Protein AF-A0A6B3EZC5-F1 (afdb_monomer)

Mean predicted aligned error: 9.04 Å

Sequence (83 aa):
HEVRAVISRLRRRILAASEAEDLTLGQSTALARVARETETPATAAGVTTSVLAAAEGVRHQSMTTTVAALAARGLVVRAPDPE

Radius of gyration: 12.95 Å; Cα contacts (8 Å, |Δi|>4): 54; chains: 1; bounding box: 36×26×27 Å

Secondary structure (DSSP, 8-state):
-HHHHHHHHHHHHHHHHS------HHHHHHHHHHHHHTTSGGGTT---HHHHHHHHT--HHHHHHHHHHHHHTTSS---PPP-

Solvent-accessible surface area (backbone atoms only — not comparable to full-atom values): 5056 Å² total; per-residue (Å²): 116,65,69,63,54,50,52,53,52,51,52,53,51,54,56,72,69,43,95,55,82,76,70,48,71,68,43,50,54,50,56,55,45,52,54,64,52,40,69,42,85,93,23,54,92,52,80,57,52,61,58,54,9,64,77,68,75,48,55,48,69,59,36,46,53,40,52,49,56,37,34,77,70,69,76,46,83,89,74,81,82,81,129

Structure (mmCIF, N/CA/C/O backbone):
data_AF-A0A6B3EZC5-F1
#
_entry.id   AF-A0A6B3EZC5-F1
#
loop_
_atom_site.group_PDB
_atom_site.id
_atom_site.type_symbol
_atom_site.label_atom_id
_atom_site.label_alt_id
_atom_site.label_comp_id
_atom_site.label_asym_id
_atom_site.label_entity_id
_atom_site.label_seq_id
_atom_site.pdbx_PDB_ins_code
_atom_site.Cartn_x
_atom_site.Cartn_y
_atom_site.Cartn_z
_atom_site.occupancy
_atom_site.B_iso_or_equiv
_atom_site.auth_seq_id
_atom_site.auth_comp_id
_atom_site.auth_asym_id
_atom_site.auth_atom_id
_atom_site.pdbx_PDB_model_num
ATOM 1 N N . HIS A 1 1 ? 0.927 10.148 -17.912 1.00 57.75 1 HIS A N 1
ATOM 2 C CA . HIS A 1 1 ? 0.672 10.469 -16.487 1.00 57.75 1 HIS A CA 1
ATOM 3 C C . HIS A 1 1 ? -0.802 10.740 -16.159 1.00 57.75 1 HIS A C 1
ATOM 5 O O . HIS A 1 1 ? -1.218 10.428 -15.049 1.00 57.75 1 HIS A O 1
ATOM 11 N N . GLU A 1 2 ? -1.617 11.248 -17.090 1.00 56.09 2 GLU A N 1
ATOM 12 C CA . GLU A 1 2 ? -3.006 11.655 -16.811 1.00 56.09 2 GLU A CA 1
ATOM 13 C C . GLU A 1 2 ? -3.980 10.483 -16.574 1.00 56.09 2 GLU A C 1
ATOM 15 O O . GLU A 1 2 ? -4.695 10.465 -15.575 1.00 56.09 2 GLU A O 1
ATOM 20 N N . VAL A 1 3 ? -3.923 9.434 -17.403 1.00 55.59 3 VAL A N 1
ATOM 21 C CA . VAL A 1 3 ? -4.778 8.231 -17.275 1.00 55.59 3 VAL A CA 1
ATOM 22 C C . VAL A 1 3 ? -4.601 7.541 -15.914 1.00 55.59 3 VAL A C 1
ATOM 24 O O . VAL A 1 3 ? -5.562 7.171 -15.246 1.00 55.59 3 VAL A O 1
ATOM 27 N N . ARG A 1 4 ? -3.358 7.463 -15.444 1.00 49.22 4 ARG A N 1
ATOM 28 C CA . ARG A 1 4 ? -2.952 6.883 -14.159 1.00 49.22 4 ARG A CA 1
ATOM 29 C C . ARG A 1 4 ? -3.487 7.675 -12.954 1.00 49.22 4 ARG A C 1
ATOM 31 O O . ARG A 1 4 ? -3.947 7.098 -11.965 1.00 49.22 4 ARG A O 1
ATOM 38 N N . ALA A 1 5 ? -3.520 9.005 -13.063 1.00 55.16 5 ALA A N 1
ATOM 39 C CA . ALA A 1 5 ? -4.119 9.883 -12.058 1.00 55.16 5 ALA A CA 1
ATOM 40 C C . ALA A 1 5 ? -5.656 9.776 -12.033 1.00 55.16 5 ALA A C 1
ATOM 42 O O . ALA A 1 5 ? -6.261 9.811 -10.957 1.00 55.16 5 ALA A O 1
ATOM 43 N N . VAL A 1 6 ? -6.282 9.596 -13.201 1.00 60.38 6 VAL A N 1
ATOM 44 C CA . VAL A 1 6 ? -7.733 9.396 -13.338 1.00 60.38 6 VAL A CA 1
ATOM 45 C C . VAL A 1 6 ? -8.159 8.058 -12.725 1.00 60.38 6 VAL A C 1
ATOM 47 O O . VAL A 1 6 ? -9.077 8.038 -11.906 1.00 60.38 6 VAL A O 1
ATOM 50 N N . ILE A 1 7 ? -7.439 6.971 -13.016 1.00 59.09 7 ILE A N 1
ATOM 51 C CA . ILE A 1 7 ? -7.702 5.637 -12.451 1.00 59.09 7 ILE A CA 1
ATOM 52 C C . ILE A 1 7 ? -7.489 5.628 -10.928 1.00 59.09 7 ILE A C 1
ATOM 54 O O . ILE A 1 7 ? -8.336 5.130 -10.186 1.00 59.09 7 ILE A O 1
ATOM 58 N N . SER A 1 8 ? -6.432 6.280 -10.425 1.00 56.78 8 SER A N 1
ATOM 59 C CA . SER A 1 8 ? -6.193 6.427 -8.977 1.00 56.78 8 SER A CA 1
ATOM 60 C C . SER A 1 8 ? -7.310 7.197 -8.263 1.00 56.78 8 SER A C 1
ATOM 62 O O . SER A 1 8 ? -7.659 6.903 -7.119 1.00 56.78 8 SER A O 1
ATOM 64 N N . ARG A 1 9 ? -7.889 8.200 -8.929 1.00 59.19 9 ARG A N 1
ATOM 65 C CA . ARG A 1 9 ? -8.992 9.007 -8.394 1.00 59.19 9 ARG A CA 1
ATOM 66 C C . ARG A 1 9 ? -10.324 8.254 -8.421 1.00 59.19 9 ARG A C 1
ATOM 68 O O . ARG A 1 9 ? -11.104 8.402 -7.484 1.00 59.19 9 ARG A O 1
ATOM 75 N N . LEU A 1 10 ? -10.554 7.428 -9.442 1.00 58.12 10 LEU A N 1
ATOM 76 C CA . LEU A 1 10 ? -11.717 6.543 -9.527 1.00 58.12 10 LEU A CA 1
ATOM 77 C C . LEU A 1 10 ? -11.660 5.453 -8.446 1.00 58.12 10 LEU A C 1
ATOM 79 O O . LEU A 1 10 ? -12.634 5.255 -7.727 1.00 58.12 10 LEU A O 1
ATOM 83 N N . ARG A 1 11 ? -10.484 4.850 -8.233 1.00 61.81 11 ARG A N 1
ATOM 84 C CA . ARG A 1 11 ? -10.244 3.879 -7.155 1.00 61.81 11 ARG A CA 1
ATOM 85 C C . ARG A 1 11 ? -10.503 4.471 -5.765 1.00 61.81 11 ARG A C 1
ATOM 87 O O . ARG A 1 11 ? -11.154 3.829 -4.951 1.00 61.81 11 ARG A O 1
ATOM 94 N N . ARG A 1 12 ? -10.068 5.714 -5.505 1.00 61.81 12 ARG A N 1
ATOM 95 C CA . ARG A 1 12 ? -10.368 6.426 -4.244 1.00 61.81 12 ARG A CA 1
ATOM 96 C C . ARG A 1 12 ? -11.865 6.655 -4.030 1.00 61.81 12 ARG A C 1
ATOM 98 O O . ARG A 1 12 ? -12.326 6.561 -2.903 1.00 61.81 12 ARG A O 1
ATOM 105 N N . ARG A 1 13 ? -12.624 6.932 -5.095 1.00 58.69 13 ARG A N 1
ATOM 106 C CA . ARG A 1 13 ? -14.082 7.134 -5.006 1.00 58.69 13 ARG A CA 1
ATOM 107 C C . ARG A 1 13 ? -14.838 5.826 -4.789 1.00 58.69 13 ARG A C 1
ATOM 109 O O . ARG A 1 13 ? -15.810 5.835 -4.053 1.00 58.69 13 ARG A O 1
ATOM 116 N N . ILE A 1 14 ? -14.367 4.719 -5.364 1.00 57.06 14 ILE A N 1
ATOM 117 C CA . ILE A 1 14 ? -14.929 3.379 -5.127 1.00 57.06 14 ILE A CA 1
ATOM 118 C C . ILE A 1 14 ? -14.659 2.923 -3.685 1.00 57.06 14 ILE A C 1
ATOM 120 O O . ILE A 1 14 ? -15.556 2.400 -3.036 1.00 57.06 14 ILE A O 1
ATOM 124 N N . LEU A 1 15 ? -13.462 3.194 -3.150 1.00 60.88 15 LEU A N 1
ATOM 125 C CA . LEU A 1 15 ? -13.136 2.909 -1.747 1.00 60.88 15 LEU A CA 1
ATOM 126 C C . LEU A 1 15 ? -13.909 3.795 -0.757 1.00 60.88 15 LEU A C 1
ATOM 128 O O . LEU A 1 15 ? -14.266 3.313 0.303 1.00 60.88 15 LEU A O 1
ATOM 132 N N . ALA A 1 16 ? -14.195 5.053 -1.105 1.00 51.56 16 ALA A N 1
ATOM 133 C CA . ALA A 1 16 ? -15.002 5.953 -0.274 1.00 51.56 16 ALA A CA 1
ATOM 134 C C . ALA A 1 16 ? -16.513 5.653 -0.321 1.00 51.56 16 ALA A C 1
ATOM 136 O O . ALA A 1 16 ? -17.254 6.133 0.529 1.00 51.56 16 ALA A O 1
ATOM 137 N N . ALA A 1 17 ? -16.975 4.917 -1.338 1.00 51.12 17 ALA A N 1
ATOM 138 C CA . ALA A 1 17 ? -18.384 4.572 -1.531 1.00 51.12 17 ALA A CA 1
ATOM 139 C C . ALA A 1 17 ? -18.751 3.186 -0.978 1.00 51.12 17 ALA A C 1
ATOM 141 O O . ALA A 1 17 ? -19.926 2.906 -0.763 1.00 51.12 17 ALA A O 1
ATOM 142 N N . SER A 1 18 ? -17.764 2.316 -0.767 1.00 47.97 18 SER A N 1
ATOM 143 C CA . SER A 1 18 ? -17.954 1.061 -0.050 1.00 47.97 18 SER A CA 1
ATOM 144 C C . SER A 1 18 ? -17.751 1.346 1.433 1.00 47.97 18 SER A C 1
ATOM 146 O O . SER A 1 18 ? -16.723 1.917 1.782 1.00 47.97 18 SER A O 1
ATOM 148 N N . GLU A 1 19 ? -18.669 0.926 2.304 1.00 53.47 19 GLU A N 1
ATOM 149 C CA . GLU A 1 19 ? -18.438 0.855 3.756 1.00 53.47 19 GLU A CA 1
ATOM 150 C C . GLU A 1 19 ? -17.352 -0.198 4.058 1.00 53.47 19 GLU A C 1
ATOM 152 O O . GLU A 1 19 ? -17.605 -1.284 4.568 1.00 53.47 19 GLU A O 1
ATOM 157 N N . ALA A 1 20 ? -16.124 0.059 3.618 1.00 51.53 20 ALA A N 1
ATOM 158 C CA . ALA A 1 20 ? -14.966 -0.748 3.921 1.00 51.53 20 ALA A CA 1
ATOM 159 C C . ALA A 1 20 ? -14.449 -0.250 5.262 1.00 51.53 20 ALA A C 1
ATOM 161 O O . ALA A 1 20 ? -13.982 0.881 5.323 1.00 51.53 20 ALA A O 1
ATOM 162 N N . GLU A 1 21 ? -14.515 -1.089 6.297 1.00 58.28 21 GLU A N 1
ATOM 163 C CA . GLU A 1 21 ? -13.829 -0.876 7.577 1.00 58.28 21 GLU A CA 1
ATOM 164 C C . GLU A 1 21 ? -12.522 -0.109 7.357 1.00 58.28 21 GLU A C 1
ATOM 166 O O . GLU A 1 21 ? -11.623 -0.606 6.658 1.00 58.28 21 GLU A O 1
ATOM 171 N N . ASP A 1 22 ? -12.497 1.126 7.865 1.00 69.50 22 ASP A N 1
ATOM 172 C CA . ASP A 1 22 ? -11.620 2.208 7.428 1.00 69.50 22 ASP A CA 1
ATOM 173 C C . ASP A 1 22 ? -10.188 1.721 7.197 1.00 69.50 22 ASP A C 1
ATOM 175 O O . ASP A 1 22 ? -9.469 1.349 8.130 1.00 69.50 22 ASP A O 1
ATOM 179 N N . LEU A 1 23 ? -9.746 1.718 5.933 1.00 74.31 23 LEU A N 1
ATOM 180 C CA . LEU A 1 23 ? -8.317 1.608 5.663 1.00 74.31 23 LEU A CA 1
ATOM 181 C C . LEU A 1 23 ? -7.644 2.773 6.377 1.00 74.31 23 LEU A C 1
ATOM 183 O O . LEU A 1 23 ? -7.946 3.936 6.099 1.00 74.31 23 LEU A O 1
ATOM 187 N N . THR A 1 24 ? -6.700 2.472 7.265 1.00 83.94 24 THR A N 1
ATOM 188 C CA . THR A 1 24 ? -5.947 3.536 7.927 1.00 83.94 24 THR A CA 1
ATOM 189 C C . THR A 1 24 ? -5.233 4.380 6.872 1.00 83.94 24 THR A C 1
ATOM 191 O O . THR A 1 24 ? -4.947 3.918 5.759 1.00 83.94 24 THR A O 1
ATOM 194 N N . LEU A 1 25 ? -4.906 5.629 7.205 1.00 78.00 25 LEU A N 1
ATOM 195 C CA . LEU A 1 25 ? -4.195 6.503 6.272 1.00 78.00 25 LEU A CA 1
ATOM 196 C C . LEU A 1 25 ? -2.911 5.836 5.743 1.00 78.00 25 LEU A C 1
ATOM 198 O O . LEU A 1 25 ? -2.675 5.852 4.539 1.00 78.00 25 LEU A O 1
ATOM 202 N N . GLY A 1 26 ? -2.151 5.163 6.616 1.00 82.31 26 GLY A N 1
ATOM 203 C CA . GLY A 1 26 ? -0.938 4.434 6.229 1.00 82.31 26 GLY A CA 1
ATOM 204 C C . GLY A 1 26 ? -1.199 3.267 5.270 1.00 82.31 26 GLY A C 1
ATOM 205 O O . GLY A 1 26 ? -0.442 3.065 4.324 1.00 82.31 26 GLY A O 1
ATOM 206 N N . GLN A 1 27 ? -2.299 2.529 5.448 1.00 88.00 27 GLN A N 1
ATOM 207 C CA . GLN A 1 27 ? -2.703 1.472 4.512 1.00 88.00 27 GLN A CA 1
ATOM 208 C C . GLN A 1 27 ? -3.097 2.048 3.146 1.00 88.00 27 GLN A C 1
ATOM 210 O O . GLN A 1 27 ? -2.694 1.525 2.106 1.00 88.00 27 GLN A O 1
ATOM 215 N N . SER A 1 28 ? -3.843 3.153 3.139 1.00 86.00 28 SER A N 1
ATOM 216 C CA . SER A 1 28 ? -4.271 3.830 1.912 1.00 86.00 28 SER A CA 1
ATOM 217 C C . SER A 1 28 ? -3.091 4.396 1.1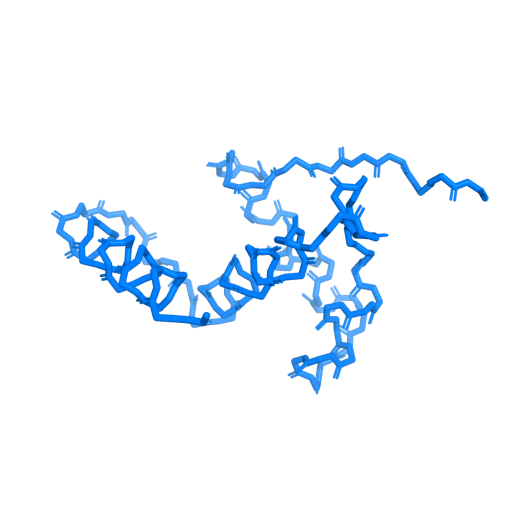15 1.00 86.00 28 SER A C 1
ATOM 219 O O . SER A 1 28 ? -3.042 4.232 -0.111 1.00 86.00 28 SER A O 1
ATOM 221 N N . THR A 1 29 ? -2.121 5.035 1.780 1.00 84.12 29 THR A N 1
ATOM 222 C CA . THR A 1 29 ? -0.938 5.592 1.102 1.00 84.12 29 THR A CA 1
ATOM 223 C C . THR A 1 29 ? -0.021 4.490 0.581 1.00 84.12 29 THR A C 1
ATOM 225 O O . THR A 1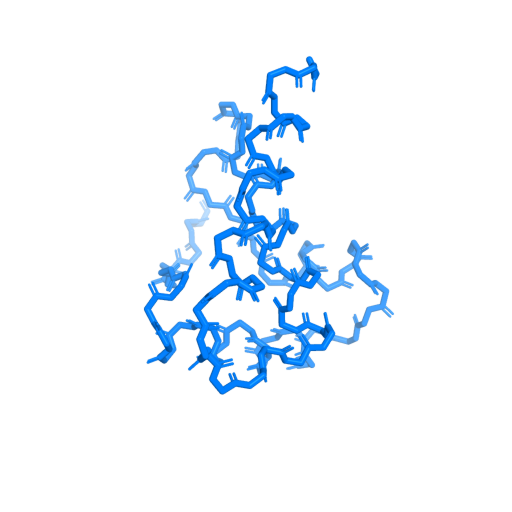 29 ? 0.372 4.544 -0.588 1.00 84.12 29 THR A O 1
ATOM 228 N N . ALA A 1 30 ? 0.220 3.437 1.370 1.00 88.50 30 ALA A N 1
ATOM 229 C CA . ALA A 1 30 ? 0.994 2.274 0.939 1.00 88.50 30 ALA A CA 1
ATOM 230 C C . ALA A 1 30 ? 0.363 1.587 -0.286 1.00 88.50 30 ALA A C 1
ATOM 232 O O . ALA A 1 30 ? 1.054 1.295 -1.262 1.00 88.50 30 ALA A O 1
ATOM 233 N N . LEU A 1 31 ? -0.961 1.405 -0.303 1.00 86.50 31 LEU A N 1
ATOM 234 C CA . LEU A 1 31 ? -1.670 0.785 -1.426 1.00 86.50 31 LEU A CA 1
ATOM 235 C C . LEU A 1 31 ? -1.623 1.634 -2.709 1.00 86.50 31 LEU A C 1
ATOM 237 O O . LEU A 1 31 ? -1.513 1.101 -3.818 1.00 86.50 31 LEU A O 1
ATOM 241 N N . ALA A 1 32 ? -1.702 2.961 -2.577 1.00 84.56 32 ALA A N 1
ATOM 242 C CA . ALA A 1 32 ? -1.527 3.879 -3.699 1.00 84.56 32 ALA A CA 1
ATOM 243 C C . ALA A 1 32 ? -0.075 3.902 -4.202 1.00 84.56 32 ALA A C 1
ATOM 245 O O . ALA A 1 32 ? 0.160 4.093 -5.396 1.00 84.56 32 ALA A O 1
ATOM 246 N N . ARG A 1 33 ? 0.903 3.711 -3.310 1.00 87.19 33 ARG A N 1
ATOM 247 C CA . ARG A 1 33 ? 2.317 3.609 -3.675 1.00 87.19 33 ARG A CA 1
ATOM 248 C C . ARG A 1 33 ? 2.606 2.326 -4.441 1.00 87.19 33 ARG A C 1
ATOM 250 O O . ARG A 1 33 ? 3.159 2.426 -5.526 1.00 87.19 33 ARG A O 1
ATOM 257 N N . VAL A 1 34 ? 2.157 1.170 -3.951 1.00 87.69 34 VAL A N 1
ATOM 258 C CA . VAL A 1 34 ? 2.306 -0.118 -4.655 1.00 87.69 34 VAL A CA 1
ATOM 259 C C . VAL A 1 34 ? 1.751 -0.032 -6.073 1.00 87.69 34 VAL A C 1
ATOM 261 O O . VAL A 1 34 ? 2.424 -0.434 -7.019 1.00 87.69 34 VAL A O 1
ATOM 264 N N . ALA A 1 35 ? 0.562 0.560 -6.237 1.00 85.38 35 ALA A N 1
ATOM 265 C CA . ALA A 1 35 ? -0.005 0.795 -7.560 1.00 85.38 35 ALA A CA 1
ATOM 266 C C . ALA A 1 35 ? 0.928 1.655 -8.424 1.00 85.38 35 ALA A C 1
ATOM 268 O O . ALA A 1 35 ? 1.251 1.261 -9.529 1.00 85.38 35 ALA A O 1
ATOM 269 N N . ARG A 1 36 ? 1.428 2.783 -7.908 1.00 85.06 36 ARG A N 1
ATOM 270 C CA . ARG A 1 36 ? 2.345 3.657 -8.660 1.00 85.06 36 ARG A CA 1
ATOM 271 C C . ARG A 1 36 ? 3.679 3.017 -9.015 1.00 85.06 36 ARG A C 1
ATOM 273 O O . ARG A 1 36 ? 4.233 3.323 -10.066 1.00 85.06 36 ARG A O 1
ATOM 280 N N . GLU A 1 37 ? 4.220 2.196 -8.128 1.00 83.81 37 GLU A N 1
ATOM 281 C CA . GLU A 1 37 ? 5.525 1.588 -8.341 1.00 83.81 37 GLU A CA 1
ATOM 282 C C . GLU A 1 37 ? 5.441 0.416 -9.303 1.00 83.81 37 GLU A C 1
ATOM 284 O O . GLU A 1 37 ? 6.267 0.347 -10.189 1.00 83.81 37 GLU A O 1
ATOM 289 N N . THR A 1 38 ? 4.408 -0.421 -9.253 1.00 80.56 38 THR A N 1
ATOM 290 C CA . THR A 1 38 ? 4.245 -1.575 -10.173 1.00 80.56 38 THR A CA 1
ATOM 291 C C . THR A 1 38 ? 3.756 -1.203 -11.577 1.00 80.56 38 THR A C 1
ATOM 293 O O . THR A 1 38 ? 3.547 -2.046 -12.444 1.00 80.56 38 THR A O 1
AT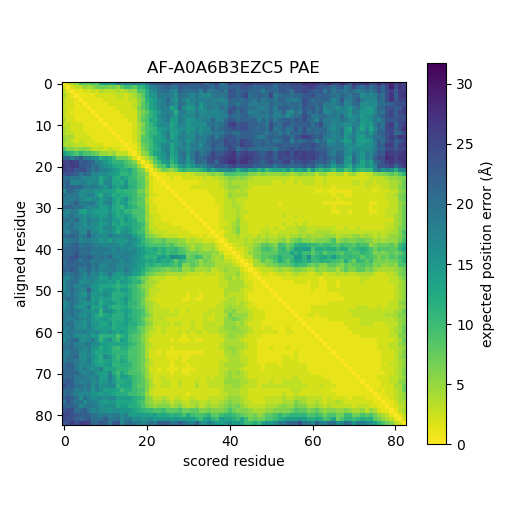OM 296 N N . GLU A 1 39 ? 3.569 0.086 -11.824 1.00 79.31 39 GLU A N 1
ATOM 297 C CA . GLU A 1 39 ? 2.968 0.623 -13.034 1.00 79.31 39 GLU A CA 1
ATOM 298 C C . GLU A 1 39 ? 3.949 0.833 -14.193 1.00 79.31 39 GLU A C 1
ATOM 300 O O . GLU A 1 39 ? 3.517 1.137 -15.311 1.00 79.31 39 GLU A O 1
ATOM 305 N N . THR A 1 40 ? 5.255 0.715 -13.940 1.00 75.06 40 THR A N 1
ATOM 306 C CA . THR A 1 40 ? 6.283 0.768 -14.986 1.00 75.06 40 THR A CA 1
ATOM 307 C C . THR A 1 40 ? 6.779 -0.638 -15.324 1.00 75.06 40 THR A C 1
ATOM 309 O O . THR A 1 40 ? 6.847 -1.477 -14.429 1.00 75.06 40 THR A O 1
ATOM 312 N N . PRO A 1 41 ? 7.168 -0.926 -16.581 1.00 69.50 41 PRO A N 1
ATOM 313 C CA . PRO A 1 41 ? 7.621 -2.266 -16.966 1.00 69.50 41 PRO A CA 1
ATOM 314 C C . PRO A 1 41 ? 8.814 -2.769 -16.143 1.00 69.50 41 PRO A C 1
ATOM 316 O O . PRO A 1 41 ? 8.898 -3.957 -15.857 1.00 69.50 41 PRO A O 1
ATOM 319 N N . ALA A 1 42 ? 9.701 -1.861 -15.720 1.00 72.38 42 ALA A N 1
ATOM 320 C CA . ALA A 1 42 ? 10.887 -2.178 -14.923 1.00 72.38 42 ALA A CA 1
ATOM 321 C C . ALA A 1 42 ? 10.564 -2.720 -13.518 1.00 72.38 42 ALA A C 1
ATOM 323 O O . ALA A 1 42 ? 11.397 -3.370 -12.900 1.00 72.38 42 ALA A O 1
ATOM 324 N N . THR A 1 43 ? 9.361 -2.457 -13.016 1.00 67.56 43 THR A N 1
ATOM 325 C CA . THR A 1 43 ? 8.907 -2.772 -11.651 1.00 67.56 43 THR A CA 1
ATOM 326 C C . THR A 1 43 ? 7.608 -3.580 -11.653 1.00 67.56 43 THR A C 1
ATOM 328 O O . THR A 1 43 ? 6.998 -3.811 -10.610 1.00 67.56 43 THR A O 1
ATOM 331 N N . ALA A 1 44 ? 7.176 -4.049 -12.826 1.00 67.50 44 ALA A N 1
ATOM 332 C CA . ALA A 1 44 ? 5.977 -4.868 -12.978 1.00 67.50 44 ALA A CA 1
ATOM 333 C C . ALA A 1 44 ? 6.091 -6.216 -12.242 1.00 67.50 44 ALA A C 1
ATOM 335 O O . ALA A 1 44 ? 5.076 -6.788 -11.855 1.00 67.50 44 ALA A O 1
ATOM 336 N N . ALA A 1 45 ? 7.320 -6.699 -12.016 1.00 72.38 45 ALA A N 1
ATOM 337 C CA . ALA A 1 45 ? 7.597 -7.914 -11.250 1.00 72.38 45 ALA A CA 1
ATOM 338 C C . ALA A 1 45 ? 7.300 -7.769 -9.744 1.00 72.38 45 ALA A C 1
ATOM 340 O O . ALA A 1 45 ? 7.159 -8.772 -9.050 1.00 72.38 45 ALA A O 1
ATOM 341 N N . GLY A 1 46 ? 7.173 -6.539 -9.239 1.00 82.31 46 GLY A N 1
ATOM 342 C CA . GLY A 1 46 ? 6.870 -6.267 -7.841 1.00 82.31 46 GLY A CA 1
ATOM 343 C C . GLY A 1 46 ? 7.640 -5.075 -7.288 1.00 82.31 46 GLY A C 1
ATOM 344 O O . GLY A 1 46 ? 8.471 -4.461 -7.954 1.00 82.31 46 GLY A O 1
ATOM 345 N N . VAL A 1 47 ? 7.340 -4.749 -6.035 1.00 88.44 47 VAL A N 1
ATOM 346 C CA . VAL A 1 47 ? 8.030 -3.720 -5.257 1.00 88.44 47 VAL A CA 1
ATOM 347 C C . VAL A 1 47 ? 8.317 -4.268 -3.866 1.00 88.44 47 VAL A C 1
ATOM 349 O O . VAL A 1 47 ? 7.447 -4.866 -3.227 1.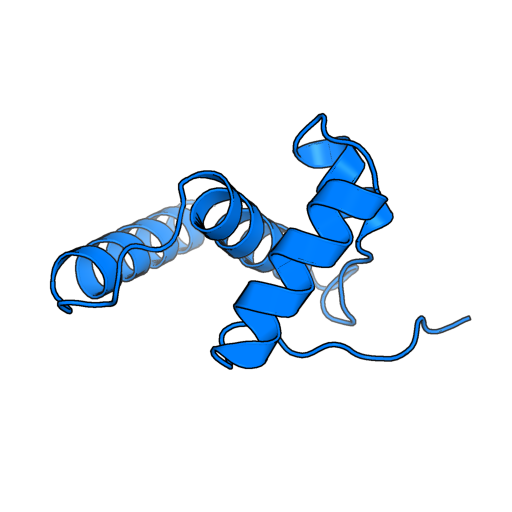00 88.44 47 VAL A O 1
ATOM 352 N N . THR A 1 48 ? 9.540 -4.068 -3.387 1.00 91.69 48 THR A N 1
ATOM 353 C CA . THR A 1 48 ? 9.947 -4.532 -2.062 1.00 91.69 48 THR A CA 1
ATOM 354 C C . THR A 1 48 ? 9.419 -3.604 -0.968 1.00 91.69 48 THR A C 1
ATOM 356 O O . THR A 1 48 ? 9.218 -2.399 -1.150 1.00 91.69 48 THR A O 1
ATOM 359 N N . THR A 1 49 ? 9.217 -4.146 0.233 1.00 91.94 49 THR A N 1
ATOM 360 C CA . THR A 1 49 ? 8.746 -3.346 1.373 1.00 91.94 49 THR A CA 1
ATOM 361 C C . THR A 1 49 ? 9.773 -2.313 1.838 1.00 91.94 49 THR A C 1
ATOM 363 O O . THR A 1 49 ? 9.389 -1.316 2.446 1.00 91.94 49 THR A O 1
ATOM 366 N N . SER A 1 50 ? 11.066 -2.501 1.548 1.00 92.06 50 SER A N 1
ATOM 367 C CA . SER A 1 50 ? 12.113 -1.507 1.816 1.00 92.06 50 SER A CA 1
ATOM 368 C C . SER A 1 50 ? 11.970 -0.267 0.933 1.00 92.06 50 SER A C 1
ATOM 370 O O . SER A 1 50 ? 12.047 0.845 1.458 1.00 92.06 50 SER A O 1
ATOM 372 N N . VAL A 1 51 ? 11.682 -0.440 -0.361 1.00 90.94 51 VAL A N 1
ATOM 373 C CA . VAL A 1 51 ? 11.435 0.676 -1.286 1.00 90.94 51 VAL A CA 1
ATOM 374 C C . VAL A 1 51 ? 10.192 1.455 -0.855 1.00 90.94 51 VAL A C 1
ATOM 376 O O . VAL A 1 51 ? 10.261 2.673 -0.681 1.00 90.94 51 VAL A O 1
ATOM 379 N N . LEU A 1 52 ? 9.093 0.755 -0.550 1.00 91.19 52 LEU A N 1
ATOM 380 C CA . LEU A 1 52 ? 7.875 1.384 -0.026 1.00 91.19 52 LEU A CA 1
ATOM 381 C C . LEU A 1 52 ? 8.140 2.153 1.278 1.00 91.19 52 LEU A C 1
ATOM 383 O O . LEU A 1 52 ? 7.660 3.272 1.448 1.00 91.19 52 LEU A O 1
ATOM 387 N N . ALA A 1 53 ? 8.914 1.574 2.202 1.00 93.12 53 ALA A N 1
ATOM 388 C CA . ALA A 1 53 ? 9.235 2.208 3.479 1.00 93.12 53 ALA A CA 1
ATOM 389 C C . ALA A 1 53 ? 10.037 3.502 3.290 1.00 93.12 53 ALA A C 1
ATOM 391 O O . ALA A 1 53 ? 9.709 4.518 3.905 1.00 93.12 53 ALA A O 1
ATOM 392 N N . ALA A 1 54 ? 11.042 3.480 2.409 1.00 93.31 54 ALA A N 1
ATOM 393 C CA . ALA A 1 54 ? 11.828 4.659 2.064 1.00 93.31 54 ALA A CA 1
ATOM 394 C C . ALA A 1 54 ? 10.955 5.744 1.413 1.00 93.31 54 ALA A C 1
ATOM 396 O O . ALA A 1 54 ? 11.048 6.915 1.778 1.00 93.31 54 ALA A O 1
ATOM 397 N N . ALA A 1 55 ? 10.060 5.350 0.503 1.00 88.81 55 ALA A N 1
ATOM 398 C CA . ALA A 1 55 ? 9.178 6.263 -0.215 1.00 88.81 55 ALA A CA 1
ATOM 399 C C . ALA A 1 55 ? 8.117 6.935 0.678 1.00 88.81 55 ALA A C 1
ATOM 401 O O . ALA A 1 55 ? 7.665 8.040 0.362 1.00 88.81 55 ALA A O 1
ATOM 402 N N . GLU A 1 56 ? 7.713 6.274 1.765 1.00 85.69 56 GLU A N 1
ATOM 403 C CA . GLU A 1 56 ? 6.742 6.775 2.748 1.00 85.69 56 GLU A CA 1
ATOM 404 C C . GLU A 1 56 ? 7.411 7.357 4.012 1.00 85.69 56 GLU A C 1
ATOM 406 O O . GLU A 1 56 ? 6.719 7.837 4.907 1.00 85.69 56 GLU A O 1
ATOM 411 N N . GLY A 1 57 ? 8.748 7.342 4.103 1.00 92.12 57 GLY A N 1
ATOM 412 C CA . GLY A 1 57 ? 9.494 7.907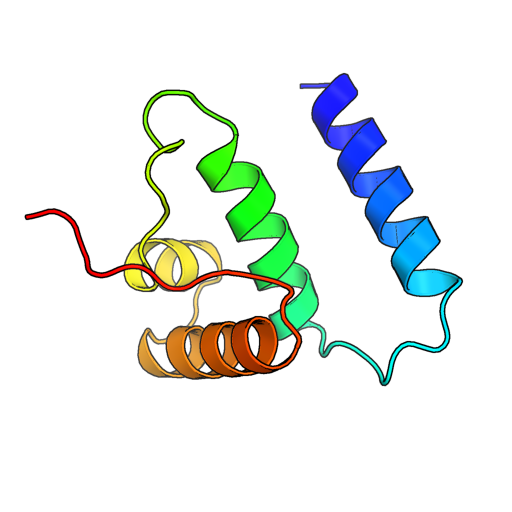 5.235 1.00 92.12 57 GLY A CA 1
ATOM 413 C C . GLY A 1 57 ? 9.308 7.154 6.557 1.00 92.12 57 GLY A C 1
ATOM 414 O O . GLY A 1 57 ? 9.465 7.736 7.631 1.00 92.12 57 GLY A O 1
ATOM 415 N N . VAL A 1 58 ? 8.966 5.864 6.503 1.00 93.31 58 VAL A N 1
ATOM 416 C CA . VAL A 1 58 ? 8.705 5.029 7.686 1.00 93.31 58 VAL A CA 1
ATOM 417 C C . VAL A 1 58 ? 9.76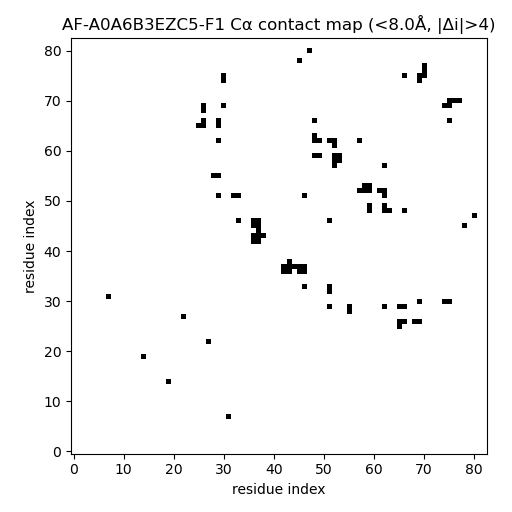4 3.943 7.861 1.00 93.31 58 VAL A C 1
ATOM 419 O O . VAL A 1 58 ? 10.529 3.614 6.958 1.00 93.31 58 VAL A O 1
ATOM 422 N N . ARG A 1 59 ? 9.809 3.333 9.050 1.00 95.62 59 ARG A N 1
ATOM 423 C CA . ARG A 1 59 ? 10.666 2.164 9.301 1.00 95.62 59 ARG A CA 1
ATOM 424 C C . ARG A 1 59 ? 10.180 0.960 8.489 1.00 95.62 59 ARG A C 1
ATOM 426 O O . ARG A 1 59 ? 8.975 0.731 8.397 1.00 95.62 59 ARG A O 1
ATOM 433 N N . HIS A 1 60 ? 11.113 0.134 8.012 1.00 94.44 60 HIS A N 1
ATOM 434 C CA . HIS A 1 60 ? 10.811 -1.092 7.262 1.00 94.44 60 HIS A CA 1
ATOM 435 C C . HIS A 1 60 ? 9.782 -1.984 7.971 1.00 94.44 60 HIS A C 1
ATOM 437 O O . HIS A 1 60 ? 8.789 -2.364 7.364 1.00 94.44 60 HIS A O 1
ATOM 443 N N . GLN A 1 61 ? 9.951 -2.239 9.274 1.00 96.06 61 GLN A N 1
ATOM 444 C CA . GLN A 1 61 ? 9.009 -3.059 10.044 1.00 96.06 61 GLN A CA 1
ATOM 445 C C . GLN A 1 61 ? 7.582 -2.485 10.048 1.00 96.06 61 GLN A C 1
ATOM 447 O O . GLN A 1 61 ? 6.619 -3.236 9.936 1.00 96.06 61 GLN A O 1
ATOM 452 N N . SER A 1 62 ? 7.441 -1.157 10.127 1.00 95.88 62 SER A N 1
ATOM 453 C CA . SER A 1 62 ? 6.135 -0.484 10.075 1.00 95.88 62 SER A CA 1
ATOM 454 C C . SER A 1 62 ? 5.457 -0.688 8.716 1.00 95.88 62 SER A C 1
ATOM 456 O O . SER A 1 62 ? 4.278 -1.048 8.638 1.00 95.88 62 SER A O 1
ATOM 458 N N . MET A 1 63 ? 6.227 -0.547 7.633 1.00 96.25 63 MET A N 1
ATOM 459 C CA . MET A 1 63 ? 5.736 -0.820 6.283 1.00 96.25 63 MET A CA 1
ATOM 460 C C . MET A 1 63 ? 5.373 -2.297 6.100 1.00 96.25 63 MET A C 1
ATOM 462 O O . MET A 1 63 ? 4.317 -2.603 5.555 1.00 9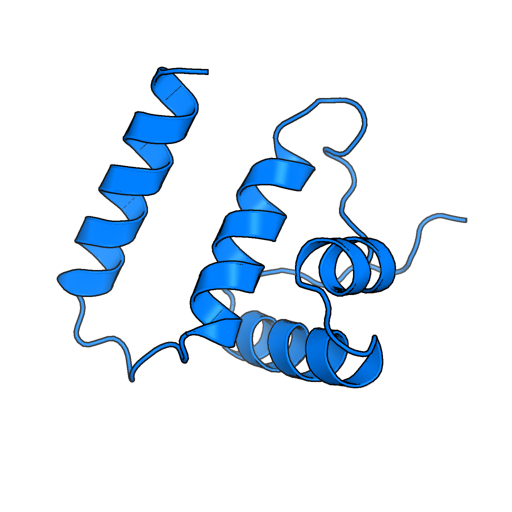6.25 63 MET A O 1
ATOM 466 N N . THR A 1 64 ? 6.183 -3.223 6.616 1.00 95.00 64 THR A N 1
ATOM 467 C CA . THR A 1 64 ? 5.896 -4.663 6.569 1.00 95.00 64 THR A CA 1
ATOM 468 C C . THR A 1 64 ? 4.579 -5.003 7.272 1.00 95.00 64 THR A C 1
ATOM 470 O O . THR A 1 64 ? 3.775 -5.743 6.707 1.00 95.00 64 THR A O 1
ATOM 473 N N . THR A 1 65 ? 4.299 -4.421 8.443 1.00 95.50 65 THR A N 1
ATOM 474 C CA . THR A 1 65 ? 3.004 -4.584 9.132 1.00 95.50 65 THR A CA 1
ATOM 475 C C . THR A 1 65 ? 1.847 -4.021 8.306 1.00 95.50 65 THR A C 1
ATOM 477 O O . THR A 1 65 ? 0.804 -4.661 8.171 1.00 95.50 65 THR A O 1
ATOM 480 N N . THR A 1 66 ? 2.039 -2.845 7.704 1.00 93.38 66 THR A N 1
ATOM 481 C CA . THR A 1 66 ? 1.032 -2.202 6.846 1.00 93.38 66 THR A CA 1
ATOM 482 C C . THR A 1 66 ? 0.696 -3.075 5.635 1.00 93.38 66 THR A C 1
ATOM 484 O O . THR A 1 66 ? -0.474 -3.335 5.356 1.00 93.38 66 THR A O 1
ATOM 487 N N . VAL A 1 67 ? 1.719 -3.593 4.953 1.00 92.75 67 VAL A N 1
ATOM 488 C CA . VAL A 1 67 ? 1.576 -4.487 3.796 1.00 92.75 67 VAL A CA 1
ATOM 489 C C . VAL A 1 67 ? 0.961 -5.828 4.197 1.00 92.75 67 VAL A C 1
ATOM 491 O O . VAL A 1 67 ? 0.131 -6.349 3.459 1.00 92.75 67 VAL A O 1
ATOM 494 N N . ALA A 1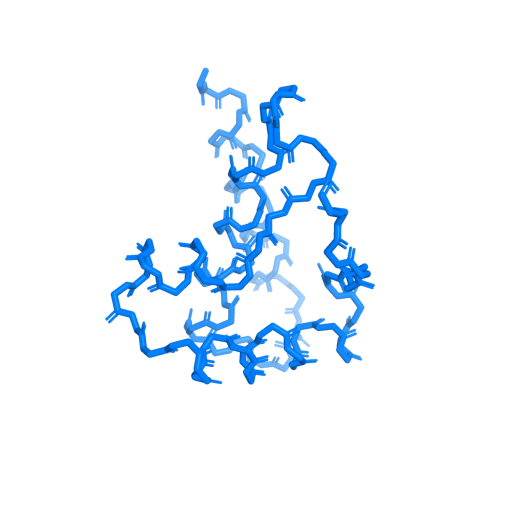 68 ? 1.294 -6.373 5.371 1.00 92.56 68 ALA A N 1
ATOM 495 C CA . ALA A 1 68 ? 0.672 -7.596 5.878 1.00 92.56 68 ALA A CA 1
ATOM 496 C C . ALA A 1 68 ? -0.838 -7.422 6.112 1.00 92.56 68 ALA A C 1
ATOM 498 O O . ALA A 1 68 ? -1.618 -8.285 5.715 1.00 92.56 68 ALA A O 1
ATOM 499 N N . ALA A 1 69 ? -1.263 -6.289 6.677 1.00 88.62 69 ALA A N 1
ATOM 500 C CA . ALA A 1 69 ? -2.681 -5.985 6.860 1.00 88.62 69 ALA A CA 1
ATOM 501 C C . ALA A 1 69 ? -3.419 -5.802 5.520 1.00 88.62 69 ALA A C 1
ATOM 503 O O . ALA A 1 69 ? -4.544 -6.272 5.360 1.00 88.62 69 ALA A O 1
ATOM 504 N N . LEU A 1 70 ? -2.777 -5.174 4.529 1.00 87.88 70 LEU A N 1
ATOM 505 C CA . LEU A 1 70 ? -3.318 -5.079 3.169 1.00 87.88 70 LEU A CA 1
ATOM 506 C C . LEU A 1 70 ? -3.426 -6.456 2.493 1.00 87.88 70 LEU A C 1
ATOM 508 O O . LEU A 1 70 ? -4.415 -6.721 1.810 1.00 87.88 70 LEU A O 1
ATOM 512 N N . ALA A 1 71 ? -2.442 -7.337 2.697 1.00 85.88 71 ALA A N 1
ATOM 513 C CA . ALA A 1 71 ? -2.437 -8.693 2.151 1.00 85.88 71 ALA A CA 1
ATOM 514 C C . ALA A 1 71 ? -3.531 -9.568 2.779 1.00 85.88 71 ALA A C 1
ATOM 516 O O . ALA A 1 71 ? -4.227 -10.279 2.062 1.00 85.88 71 ALA A O 1
ATOM 517 N N . ALA A 1 72 ? -3.747 -9.457 4.095 1.00 83.75 72 ALA A N 1
ATOM 518 C CA . ALA A 1 72 ? -4.841 -10.138 4.792 1.00 83.75 72 ALA A CA 1
ATOM 519 C C . ALA A 1 72 ? -6.227 -9.727 4.260 1.00 83.75 72 ALA A C 1
ATOM 521 O O . ALA A 1 72 ? -7.160 -10.523 4.277 1.00 83.75 72 ALA A O 1
ATOM 522 N N . ARG A 1 73 ? -6.346 -8.499 3.737 1.00 83.31 73 ARG A N 1
ATOM 523 C CA . ARG A 1 73 ? -7.551 -7.974 3.072 1.00 83.31 73 ARG A CA 1
ATOM 524 C C . ARG A 1 73 ? -7.601 -8.281 1.568 1.00 83.31 73 ARG A C 1
ATOM 526 O O . ARG A 1 73 ? -8.498 -7.798 0.885 1.00 83.31 73 ARG A O 1
ATOM 533 N N . GLY A 1 74 ? -6.627 -9.021 1.030 1.00 81.50 74 GLY A N 1
ATOM 534 C CA . GLY A 1 74 ? -6.536 -9.362 -0.395 1.00 81.50 74 GLY A CA 1
ATOM 535 C C . GLY A 1 74 ? -6.236 -8.177 -1.320 1.00 81.50 74 GLY A C 1
ATOM 536 O O . GLY A 1 74 ? -6.423 -8.277 -2.529 1.00 81.50 74 GLY A O 1
ATOM 537 N N . LEU A 1 75 ? -5.784 -7.041 -0.776 1.00 82.12 75 LEU A N 1
ATOM 538 C CA . LEU A 1 75 ? -5.549 -5.811 -1.544 1.00 82.12 75 LEU A CA 1
ATOM 539 C C . LEU A 1 75 ? -4.161 -5.764 -2.197 1.00 82.12 75 LEU A C 1
ATOM 541 O O . LEU A 1 75 ? -3.936 -4.950 -3.095 1.00 82.12 75 LEU A O 1
ATOM 545 N N . VAL A 1 76 ? -3.239 -6.614 -1.740 1.00 86.19 76 VAL A N 1
ATOM 546 C CA . VAL A 1 76 ? -1.903 -6.838 -2.310 1.00 86.19 76 VAL A CA 1
ATOM 547 C C . VAL A 1 76 ? -1.542 -8.317 -2.182 1.00 86.19 76 VAL A C 1
ATOM 549 O O . VAL A 1 76 ? -2.018 -8.997 -1.273 1.00 86.19 76 VAL A O 1
ATOM 552 N N . VAL A 1 77 ? -0.663 -8.806 -3.054 1.00 86.44 77 VAL A N 1
ATOM 553 C CA . VAL A 1 77 ? -0.094 -10.157 -2.968 1.00 86.44 77 VAL A CA 1
ATOM 554 C C 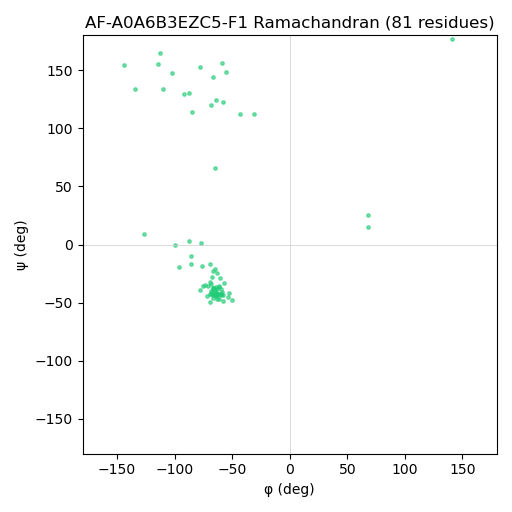. VAL A 1 77 ? 1.375 -10.034 -2.590 1.00 86.44 77 VAL A C 1
ATOM 556 O O . VAL A 1 77 ? 2.093 -9.207 -3.148 1.00 86.44 77 VAL A O 1
ATOM 559 N N . ARG A 1 78 ? 1.821 -10.841 -1.624 1.00 87.69 78 ARG A N 1
ATOM 560 C CA . ARG A 1 78 ? 3.242 -10.952 -1.289 1.00 87.69 78 ARG A CA 1
ATOM 561 C C . ARG A 1 78 ? 3.846 -12.090 -2.098 1.00 87.69 78 ARG A C 1
ATOM 563 O O . ARG A 1 78 ? 3.318 -13.198 -2.077 1.00 87.69 78 ARG A O 1
ATOM 570 N N . ALA A 1 79 ? 4.954 -11.803 -2.761 1.00 85.62 79 ALA A N 1
ATOM 571 C CA . ALA A 1 79 ? 5.807 -12.795 -3.392 1.00 85.62 79 ALA A CA 1
ATOM 572 C C . ALA A 1 79 ? 7.170 -12.818 -2.675 1.00 85.62 79 ALA A C 1
ATOM 574 O O . ALA A 1 79 ? 7.528 -11.822 -2.033 1.00 85.62 79 ALA A O 1
ATOM 575 N N . PRO A 1 80 ? 7.910 -13.938 -2.739 1.00 79.81 80 PRO A N 1
ATOM 576 C CA . PRO A 1 80 ? 9.326 -13.959 -2.387 1.00 79.81 80 PRO A CA 1
ATOM 577 C C . PRO A 1 80 ? 10.096 -12.915 -3.205 1.00 79.81 80 PRO A C 1
ATOM 579 O O . PRO A 1 80 ? 9.720 -12.637 -4.344 1.00 79.81 80 PRO A O 1
ATOM 582 N N . ASP A 1 81 ? 11.150 -12.345 -2.621 1.00 68.31 81 ASP A N 1
ATOM 583 C CA . ASP A 1 81 ? 12.054 -11.449 -3.347 1.00 68.31 81 ASP A CA 1
ATOM 584 C C . ASP A 1 81 ? 12.747 -12.256 -4.462 1.00 68.31 81 ASP A C 1
ATOM 586 O O . ASP A 1 81 ? 13.292 -13.324 -4.156 1.00 68.31 81 ASP A O 1
ATOM 590 N N . PRO A 1 82 ? 12.667 -11.846 -5.741 1.00 65.00 82 PRO A N 1
ATOM 591 C CA . PRO A 1 82 ? 13.498 -12.435 -6.780 1.00 65.00 82 PRO A CA 1
ATOM 592 C C . PRO A 1 82 ? 14.947 -12.010 -6.516 1.00 65.00 82 PRO A C 1
ATOM 594 O O . PRO A 1 82 ? 15.221 -10.816 -6.460 1.00 65.00 82 PRO A O 1
ATOM 597 N N . GLU A 1 83 ? 15.846 -12.972 -6.304 1.00 57.94 83 GLU A N 1
ATOM 598 C CA . GLU A 1 83 ? 17.282 -12.702 -6.103 1.00 57.94 83 GLU A CA 1
ATOM 599 C C . GLU A 1 83 ? 17.902 -11.807 -7.190 1.00 57.94 83 GLU A C 1
ATOM 601 O O . GLU A 1 83 ? 17.531 -11.953 -8.381 1.00 57.94 83 GLU A O 1
#

Foldseek 3Di:
DVVLVVVLVVVVVVVVPDPDPDLPPLLSLLLNVQSVQCVDPVQVVGDDLVVSCVVVVHDSVVSVVSVVVCVVVVSDDDDPDDD

pLDDT: mean 77.51, std 14.62, range [47.97, 96.25]

Nearest PDB structures (foldseek):
  5duk-assembly1_B  TM=7.034E-01  e=5.594E-01  Thermoplasmatales archaeon SCGC AB-539-N05
  5duk-assembly1_A  TM=8.376E-01  e=2.496E+00  Thermoplasmatales archaeon SCGC AB-539-N05
  2ev0-assembly1_B  TM=8.291E-01  e=2.496E+00  Bacillus subtilis
  2f5f-assembly1_A  TM=8.433E-01  e=3.202E+00  Bacillus subtilis
  1ais-assembly1_B  TM=4.918E-01  e=3.627E+00  Pyrococcus woesei